Protein AF-X1R262-F1 (afdb_monomer)

Sequence (75 aa):
MDQTFLTAFLQILSGRRDTGAATGVRLGPFVAMREHFRAALEKSIGGELSPKDALDEAAEKMNLLLKDYLELYGK

Foldseek 3Di:
DPVVVVVLVVCVVVVPCPDVSVVVVPPQCVVVLVVLLVVLVVCCVVVVDPNVVSVVSSVVVVVVSVVVSCVVPVD

Organism: NCBI:txid412755

Radius of gyration: 17.38 Å; Cα contacts (8 Å, |Δi|>4): 46; chains: 1; bounding box: 44×25×34 Å

Structure (mmCIF, N/CA/C/O backbone):
data_AF-X1R262-F1
#
_entry.id   AF-X1R262-F1
#
loop_
_atom_site.group_PDB
_atom_site.id
_atom_site.type_symbol
_atom_site.label_atom_id
_atom_site.label_alt_id
_atom_site.label_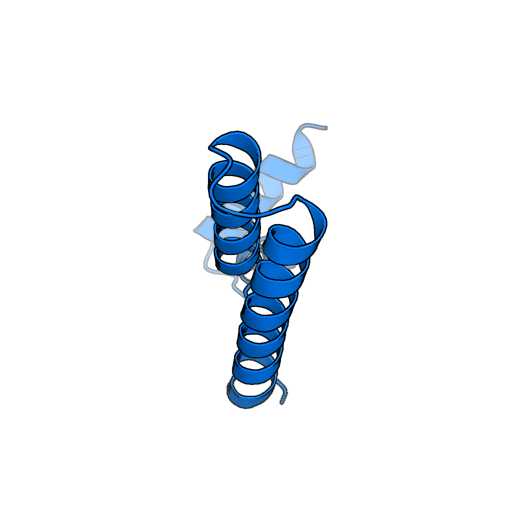comp_id
_atom_site.label_asym_id
_atom_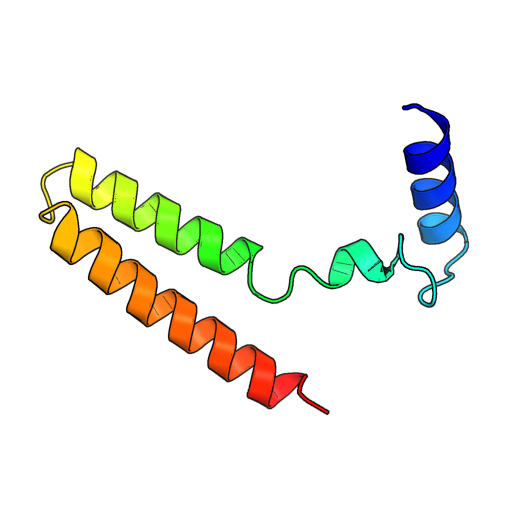site.label_entity_id
_atom_site.label_seq_id
_atom_site.pdbx_PDB_ins_code
_atom_site.Cartn_x
_atom_site.Cartn_y
_atom_site.Cartn_z
_atom_site.occupancy
_atom_site.B_iso_or_equiv
_atom_site.auth_seq_id
_atom_site.auth_comp_id
_atom_site.auth_asym_id
_atom_site.auth_atom_id
_atom_site.pdbx_PDB_model_num
ATOM 1 N N . MET A 1 1 ? 30.455 10.219 2.962 1.00 47.59 1 MET A N 1
ATOM 2 C CA . MET A 1 1 ? 29.171 9.825 2.338 1.00 47.59 1 MET A CA 1
ATOM 3 C C . MET A 1 1 ? 28.852 10.621 1.058 1.00 47.59 1 MET A C 1
ATOM 5 O O . MET A 1 1 ? 27.707 10.624 0.642 1.00 47.59 1 MET A O 1
ATOM 9 N N . ASP A 1 2 ? 29.828 11.251 0.392 1.00 54.50 2 ASP A N 1
ATOM 10 C CA . ASP A 1 2 ? 29.547 12.206 -0.706 1.00 54.50 2 ASP A CA 1
ATOM 11 C C . ASP A 1 2 ? 29.795 11.620 -2.119 1.00 54.50 2 ASP A C 1
ATOM 13 O O . ASP A 1 2 ? 29.106 11.905 -3.095 1.00 54.50 2 ASP A O 1
ATOM 17 N N . GLN A 1 3 ? 30.735 10.679 -2.228 1.00 57.25 3 GLN A N 1
ATOM 18 C CA . GLN A 1 3 ? 31.217 10.160 -3.514 1.00 57.25 3 GLN A CA 1
ATOM 19 C C . GLN A 1 3 ? 30.228 9.215 -4.227 1.00 57.25 3 GLN A C 1
ATOM 21 O O . GLN A 1 3 ? 30.213 9.117 -5.458 1.00 57.25 3 GLN A O 1
ATOM 26 N N . THR A 1 4 ? 29.370 8.530 -3.466 1.00 57.84 4 THR A N 1
ATOM 27 C CA . THR A 1 4 ? 28.389 7.573 -4.001 1.00 57.84 4 THR A CA 1
ATOM 28 C C . THR A 1 4 ? 27.248 8.280 -4.735 1.00 57.84 4 THR A C 1
ATOM 30 O O . THR A 1 4 ? 26.832 7.824 -5.799 1.00 57.84 4 THR A O 1
ATOM 33 N N . PHE A 1 5 ? 26.784 9.421 -4.214 1.00 57.72 5 PHE A N 1
ATOM 34 C CA . PHE A 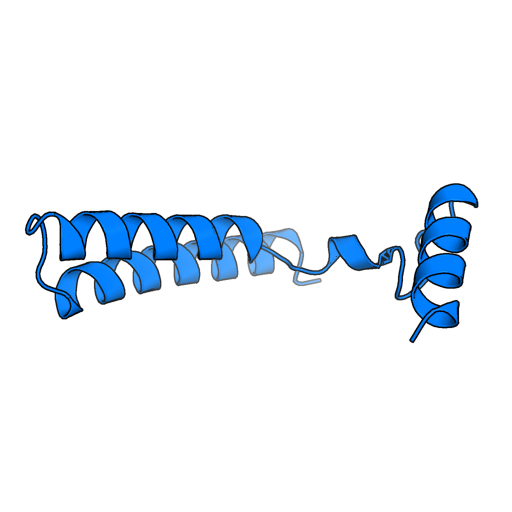1 5 ? 25.708 10.208 -4.823 1.00 57.72 5 PHE A CA 1
ATOM 35 C C . PHE A 1 5 ? 26.147 10.837 -6.152 1.00 57.72 5 PHE A C 1
ATOM 37 O O . PHE A 1 5 ? 25.433 10.742 -7.150 1.00 57.72 5 PHE A O 1
ATOM 44 N N . LEU A 1 6 ? 27.363 11.390 -6.204 1.00 58.25 6 LEU A N 1
ATOM 45 C CA . LEU A 1 6 ? 27.903 11.999 -7.422 1.00 58.25 6 LEU A CA 1
ATOM 46 C C . LEU A 1 6 ? 28.085 10.968 -8.551 1.00 58.25 6 LEU A C 1
ATOM 48 O O . LEU A 1 6 ? 27.756 11.228 -9.708 1.00 58.25 6 LEU A O 1
ATOM 52 N N . THR A 1 7 ? 28.542 9.762 -8.203 1.00 67.81 7 THR A N 1
ATOM 53 C CA . THR A 1 7 ? 28.710 8.656 -9.159 1.00 67.81 7 THR A CA 1
ATOM 54 C C . THR A 1 7 ? 27.366 8.192 -9.718 1.00 67.81 7 THR A C 1
ATOM 56 O O . THR A 1 7 ? 27.240 7.963 -10.920 1.00 67.81 7 THR A O 1
ATOM 59 N N . ALA A 1 8 ? 26.346 8.100 -8.863 1.00 58.28 8 ALA A N 1
ATOM 60 C CA . ALA A 1 8 ? 24.997 7.734 -9.270 1.00 58.28 8 ALA A CA 1
ATOM 61 C C . ALA A 1 8 ? 24.399 8.731 -10.273 1.00 58.28 8 ALA A C 1
ATOM 63 O O . ALA A 1 8 ? 23.854 8.336 -11.303 1.00 58.28 8 ALA A O 1
ATOM 64 N N . PHE A 1 9 ? 24.563 10.024 -10.001 1.00 63.91 9 PHE A N 1
ATOM 65 C CA . PHE A 1 9 ? 24.043 11.099 -10.841 1.00 63.91 9 PHE A CA 1
ATOM 66 C C . PHE A 1 9 ? 24.676 11.103 -12.241 1.00 63.91 9 PHE A C 1
ATOM 68 O O . PHE A 1 9 ? 23.981 11.190 -13.254 1.00 63.91 9 PHE A O 1
ATOM 75 N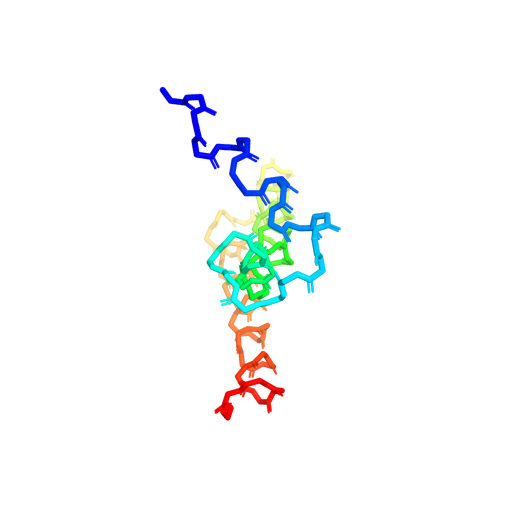 N . LEU A 1 10 ? 25.999 10.930 -12.313 1.00 70.31 10 LEU A N 1
ATOM 76 C CA . LEU A 1 10 ? 26.728 10.859 -13.581 1.00 70.31 10 LEU A CA 1
ATOM 77 C C . LEU A 1 10 ? 26.365 9.611 -14.396 1.00 70.31 10 LEU A C 1
ATOM 79 O O . LEU A 1 10 ? 26.265 9.681 -15.620 1.00 70.31 10 LEU A O 1
ATOM 83 N N . GLN A 1 11 ? 26.110 8.480 -13.735 1.00 62.75 11 GLN A N 1
ATOM 84 C CA . GLN A 1 11 ? 25.649 7.267 -14.411 1.00 62.75 11 GLN A CA 1
ATOM 85 C C . GLN A 1 11 ? 24.275 7.470 -15.065 1.00 62.75 11 GLN A C 1
ATOM 87 O O . GLN A 1 11 ? 24.111 7.110 -16.230 1.00 62.75 11 GLN A O 1
ATOM 92 N N . ILE A 1 12 ? 23.346 8.144 -14.379 1.00 58.91 12 ILE A N 1
ATOM 93 C CA . ILE A 1 12 ? 22.029 8.512 -14.924 1.00 58.91 12 ILE A CA 1
ATOM 94 C C . ILE A 1 12 ? 22.170 9.430 -16.151 1.00 58.91 12 ILE A C 1
ATOM 96 O O . ILE A 1 12 ? 21.574 9.153 -17.192 1.00 58.91 12 ILE A O 1
ATOM 100 N N . LEU A 1 13 ? 22.990 10.485 -16.065 1.00 68.12 13 LEU A N 1
ATOM 101 C CA . LEU A 1 13 ? 23.193 11.436 -17.171 1.00 68.12 13 LEU A CA 1
ATOM 102 C C . LEU A 1 13 ? 23.907 10.818 -18.382 1.00 68.12 13 LEU A C 1
ATOM 104 O O . LEU A 1 13 ? 23.624 11.191 -19.516 1.00 68.12 13 LEU A O 1
ATOM 108 N N . SER A 1 14 ? 24.802 9.852 -18.162 1.00 65.75 14 SER A N 1
ATOM 109 C CA . SER A 1 14 ? 25.522 9.154 -19.238 1.00 65.75 14 SER A CA 1
ATOM 110 C C . SER A 1 14 ? 24.663 8.156 -20.028 1.00 65.75 14 SER A C 1
ATOM 112 O O . SER A 1 14 ? 25.167 7.497 -20.936 1.00 65.75 14 SER A O 1
ATOM 114 N N . GLY A 1 15 ? 23.377 8.009 -19.682 1.00 56.12 15 GLY A N 1
ATOM 115 C CA . GLY A 1 15 ? 22.451 7.090 -20.348 1.00 56.12 15 GLY A CA 1
ATOM 116 C C . GLY A 1 15 ? 22.745 5.608 -20.089 1.00 56.12 15 GLY A C 1
ATOM 117 O O . GLY A 1 15 ? 22.097 4.745 -20.684 1.00 56.12 15 GLY A O 1
ATOM 118 N N . ARG A 1 16 ? 23.692 5.298 -19.194 1.00 55.69 16 ARG A N 1
ATOM 119 C CA . ARG A 1 16 ? 24.0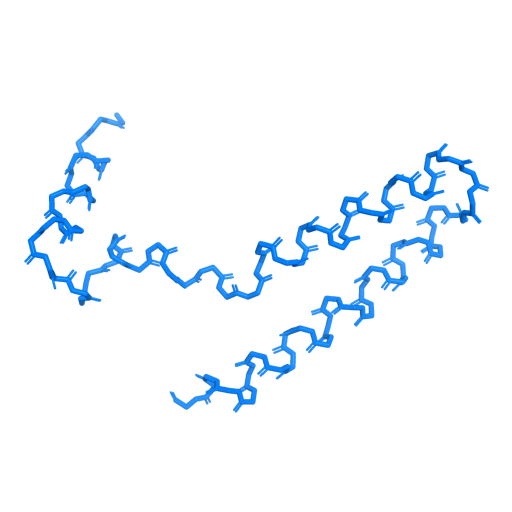12 3.933 -18.770 1.00 55.69 16 ARG A CA 1
ATOM 120 C C . ARG A 1 16 ? 22.913 3.407 -17.857 1.00 55.69 16 ARG A C 1
ATOM 122 O O . ARG A 1 16 ? 22.876 3.704 -16.669 1.00 55.69 16 ARG A O 1
ATOM 129 N N . ARG A 1 17 ? 21.988 2.642 -18.439 1.00 53.25 17 ARG A N 1
ATOM 130 C CA . ARG A 1 17 ? 20.851 2.005 -17.745 1.00 53.25 17 ARG A CA 1
ATOM 131 C C . ARG A 1 17 ? 21.222 0.696 -17.039 1.00 53.25 17 ARG A C 1
ATOM 133 O O . ARG A 1 17 ? 20.380 0.097 -16.382 1.00 53.25 17 ARG A O 1
ATOM 140 N N . ASP A 1 18 ? 22.463 0.252 -17.189 1.00 56.78 18 ASP A N 1
ATOM 141 C CA . ASP A 1 18 ? 22.998 -1.034 -16.740 1.00 56.78 18 ASP A CA 1
ATOM 142 C C . ASP A 1 18 ? 23.709 -0.971 -15.376 1.00 56.78 18 ASP A C 1
ATOM 144 O O . ASP A 1 18 ? 24.248 -1.975 -14.915 1.00 56.78 18 ASP A O 1
ATOM 148 N N . THR A 1 19 ? 23.702 0.178 -14.690 1.00 55.31 19 THR A N 1
ATOM 149 C CA . THR A 1 19 ? 24.348 0.324 -13.377 1.00 55.31 19 THR A CA 1
ATOM 150 C C . THR A 1 19 ? 23.351 0.273 -12.216 1.00 55.31 19 THR A C 1
ATOM 152 O O . THR A 1 19 ? 22.194 0.68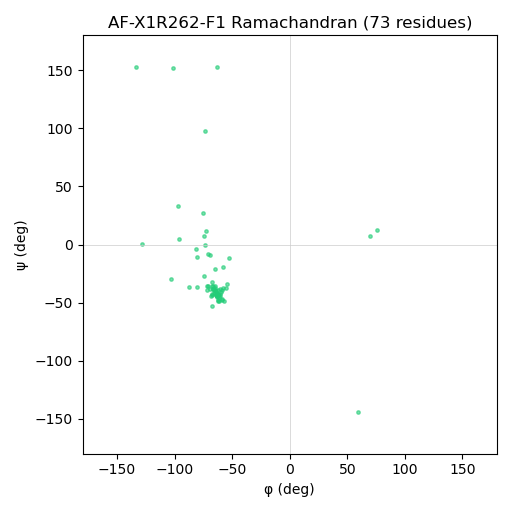4 -12.331 1.00 55.31 19 THR A O 1
ATOM 155 N N . GLY A 1 20 ? 23.810 -0.173 -11.040 1.00 53.06 20 GLY A N 1
ATOM 156 C CA . GLY A 1 20 ? 23.019 -0.193 -9.798 1.00 53.06 20 GLY A CA 1
ATOM 157 C C . GLY A 1 20 ? 22.479 1.181 -9.361 1.00 53.06 20 GLY A C 1
ATOM 158 O O . GLY A 1 20 ? 21.511 1.252 -8.613 1.00 53.06 20 GLY A O 1
ATOM 159 N N . ALA A 1 21 ? 23.049 2.279 -9.861 1.00 49.00 21 ALA A N 1
ATOM 160 C CA . ALA A 1 21 ? 22.545 3.624 -9.602 1.00 49.00 21 ALA A CA 1
ATOM 161 C C . ALA A 1 21 ? 21.463 4.075 -10.594 1.00 49.00 21 ALA A C 1
ATOM 163 O O . ALA A 1 21 ? 20.486 4.699 -10.189 1.00 49.00 21 ALA A O 1
ATOM 164 N N . ALA A 1 22 ? 21.573 3.695 -11.874 1.00 50.47 22 ALA A N 1
ATOM 165 C CA . ALA A 1 22 ? 20.448 3.785 -12.810 1.00 50.47 22 ALA A CA 1
ATOM 166 C C . ALA A 1 22 ? 19.296 2.843 -12.402 1.00 50.47 22 ALA A C 1
ATOM 168 O O . ALA A 1 22 ? 18.132 3.075 -12.719 1.00 50.47 22 ALA A O 1
ATOM 169 N N . THR A 1 23 ? 19.618 1.828 -11.597 1.00 48.56 23 THR A N 1
ATOM 170 C CA . THR A 1 23 ? 18.692 0.916 -10.915 1.00 48.56 23 THR A CA 1
ATOM 171 C C . THR A 1 23 ? 17.949 1.566 -9.730 1.00 48.56 23 THR A C 1
ATOM 173 O O . THR A 1 23 ? 17.200 0.884 -9.035 1.00 48.56 23 THR A O 1
ATOM 176 N N . GLY A 1 24 ? 17.999 2.897 -9.553 1.00 46.31 24 GLY A N 1
ATOM 177 C CA . GLY A 1 24 ? 16.978 3.636 -8.781 1.00 46.31 24 GLY A CA 1
ATOM 178 C C . GLY A 1 24 ? 15.531 3.354 -9.242 1.00 46.31 24 GLY A C 1
ATOM 179 O O . GLY A 1 24 ? 14.575 3.655 -8.537 1.00 46.31 24 GLY A O 1
ATOM 180 N N . VAL A 1 25 ? 15.385 2.701 -10.401 1.00 51.66 25 VAL A N 1
ATOM 181 C CA . VAL A 1 25 ? 14.157 2.174 -11.010 1.00 51.66 25 VAL A CA 1
ATOM 182 C C . VAL A 1 25 ? 13.692 0.809 -10.435 1.00 51.66 25 VAL A C 1
ATOM 184 O O . VAL A 1 25 ? 12.557 0.415 -10.681 1.00 51.66 25 VAL A O 1
ATOM 187 N N . ARG A 1 26 ? 14.477 0.080 -9.619 1.00 58.06 26 ARG A N 1
ATOM 188 C CA . ARG A 1 26 ? 14.070 -1.226 -9.024 1.00 58.06 26 ARG A CA 1
ATOM 189 C C . ARG A 1 26 ? 13.522 -1.145 -7.592 1.00 58.06 26 ARG A C 1
ATOM 191 O O . ARG A 1 26 ? 13.680 -2.082 -6.817 1.00 58.06 26 ARG A O 1
ATOM 198 N N . LEU A 1 27 ? 12.832 -0.071 -7.218 1.00 60.62 27 LEU A N 1
ATOM 199 C CA . LEU A 1 27 ? 12.010 -0.119 -5.997 1.00 60.62 27 LEU A CA 1
ATOM 200 C C . LEU A 1 27 ? 10.753 -0.997 -6.179 1.00 60.62 27 LEU A C 1
ATOM 202 O O . LEU A 1 27 ? 10.045 -1.270 -5.214 1.00 60.62 27 LEU A O 1
ATOM 206 N N . GLY A 1 28 ? 10.467 -1.460 -7.401 1.00 70.94 28 GLY A N 1
ATOM 207 C CA . GLY A 1 28 ? 9.249 -2.209 -7.691 1.00 70.94 28 GLY A CA 1
ATOM 208 C C . GLY A 1 28 ? 8.006 -1.368 -7.369 1.00 70.94 28 GLY A C 1
ATOM 209 O O . GLY A 1 28 ? 8.048 -0.143 -7.511 1.00 70.94 28 GLY A O 1
ATOM 210 N N . PRO A 1 29 ? 6.911 -1.964 -6.872 1.00 84.31 29 PRO A N 1
ATOM 211 C CA . PRO A 1 29 ? 5.708 -1.211 -6.513 1.00 84.31 29 PRO A CA 1
ATOM 212 C C . PRO A 1 29 ? 5.842 -0.411 -5.211 1.00 84.31 29 PRO A C 1
ATOM 214 O O . PRO A 1 29 ? 4.846 0.113 -4.719 1.00 84.31 29 PRO A O 1
ATOM 217 N N . PHE A 1 30 ? 7.029 -0.331 -4.602 1.00 82.56 30 PHE A N 1
ATOM 218 C CA . PHE A 1 30 ? 7.212 0.191 -3.245 1.00 82.56 30 PHE A CA 1
ATOM 219 C C . PHE A 1 30 ? 6.648 1.603 -3.040 1.00 82.56 30 PHE A C 1
ATOM 221 O O . PHE A 1 30 ? 6.065 1.883 -1.996 1.00 82.56 30 PHE A O 1
ATOM 228 N N . VAL A 1 31 ? 6.766 2.487 -4.037 1.00 85.25 31 VAL A N 1
ATOM 229 C CA . VAL A 1 31 ? 6.195 3.844 -3.954 1.00 85.25 31 VAL A CA 1
ATOM 230 C C . VAL A 1 31 ? 4.670 3.794 -3.812 1.00 85.25 31 VAL A C 1
ATOM 232 O O . VAL A 1 31 ? 4.118 4.483 -2.957 1.00 85.25 31 VAL A O 1
ATOM 235 N N . ALA A 1 32 ? 3.999 2.940 -4.589 1.00 87.06 32 ALA A N 1
ATOM 236 C CA . ALA A 1 32 ? 2.555 2.735 -4.495 1.00 87.06 32 ALA A CA 1
ATOM 237 C C . ALA A 1 32 ? 2.159 2.018 -3.191 1.00 87.06 32 ALA A C 1
ATOM 239 O O . ALA A 1 32 ? 1.178 2.387 -2.550 1.00 87.06 32 ALA A O 1
ATOM 240 N N . MET A 1 33 ? 2.958 1.050 -2.730 1.00 90.12 33 MET A N 1
ATOM 241 C CA . MET A 1 33 ? 2.727 0.376 -1.446 1.00 90.12 33 MET A CA 1
ATOM 242 C C . MET A 1 33 ? 2.809 1.337 -0.255 1.00 90.12 33 MET A C 1
ATOM 244 O O . MET A 1 33 ? 1.944 1.313 0.620 1.00 90.12 33 MET A O 1
ATOM 248 N N . ARG A 1 34 ? 3.810 2.227 -0.237 1.00 89.88 34 ARG A N 1
ATOM 249 C CA . ARG A 1 34 ? 3.947 3.260 0.800 1.00 89.88 34 ARG A CA 1
ATOM 250 C C . ARG A 1 34 ? 2.710 4.154 0.859 1.00 89.88 34 ARG A C 1
ATOM 252 O O . ARG A 1 34 ? 2.310 4.557 1.948 1.00 89.88 34 ARG A O 1
ATOM 259 N N . GLU A 1 35 ? 2.118 4.460 -0.289 1.00 92.12 35 GLU A N 1
ATOM 260 C CA . GLU A 1 35 ? 0.911 5.277 -0.349 1.00 92.12 35 GLU A CA 1
ATOM 261 C C . GLU A 1 35 ? -0.301 4.562 0.262 1.00 92.12 35 GLU A C 1
ATOM 263 O O . GLU A 1 35 ? -1.022 5.156 1.062 1.00 92.12 35 GLU A O 1
ATOM 268 N N . HIS A 1 36 ? -0.482 3.266 -0.010 1.00 93.56 36 HIS A N 1
ATOM 269 C CA . HIS A 1 36 ? -1.526 2.475 0.651 1.00 93.56 36 HIS A CA 1
ATOM 270 C C . HIS A 1 36 ? -1.324 2.377 2.163 1.00 93.56 36 HIS A C 1
ATOM 272 O O . HIS A 1 36 ? -2.289 2.489 2.917 1.00 93.56 36 HIS A O 1
ATOM 278 N N . PHE A 1 37 ? -0.078 2.229 2.614 1.00 92.06 37 PHE A N 1
ATOM 279 C CA . PHE A 1 37 ? 0.244 2.244 4.037 1.00 92.06 37 PHE A CA 1
ATOM 280 C C . PHE A 1 37 ? -0.081 3.596 4.687 1.00 92.06 37 PHE A C 1
ATOM 282 O O . PHE A 1 37 ? -0.696 3.638 5.750 1.00 92.06 37 PHE A O 1
ATOM 289 N N . ARG A 1 38 ? 0.269 4.712 4.033 1.00 95.00 38 ARG A N 1
ATOM 290 C CA . ARG A 1 38 ? -0.078 6.061 4.505 1.00 95.00 38 ARG A CA 1
ATOM 291 C C . ARG A 1 38 ? -1.590 6.243 4.625 1.00 95.00 38 ARG A C 1
ATOM 293 O O . ARG A 1 38 ? -2.053 6.677 5.673 1.00 95.00 38 ARG A O 1
ATOM 300 N N . ALA A 1 39 ? -2.345 5.861 3.598 1.00 94.94 39 ALA A N 1
ATOM 301 C CA . ALA A 1 39 ? -3.802 5.964 3.605 1.00 94.94 39 ALA A CA 1
ATOM 302 C C . ALA A 1 39 ? -4.437 5.134 4.736 1.00 94.94 39 ALA A C 1
ATOM 304 O O . ALA A 1 39 ? -5.389 5.576 5.374 1.00 94.94 39 ALA A O 1
ATOM 305 N N . ALA A 1 40 ? -3.897 3.950 5.032 1.00 95.62 40 ALA A N 1
ATOM 306 C CA . ALA A 1 40 ? -4.349 3.151 6.168 1.00 95.62 40 ALA A CA 1
ATOM 307 C C . ALA A 1 40 ? -4.068 3.822 7.518 1.00 95.62 40 ALA A C 1
ATOM 309 O O . ALA A 1 40 ? -4.929 3.813 8.397 1.00 95.62 40 ALA A O 1
ATOM 310 N N . LEU A 1 41 ? -2.901 4.454 7.681 1.00 93.69 41 LEU A N 1
ATOM 311 C CA . LEU A 1 41 ? -2.622 5.247 8.878 1.00 93.69 41 LEU A CA 1
ATOM 312 C C . LEU A 1 41 ? -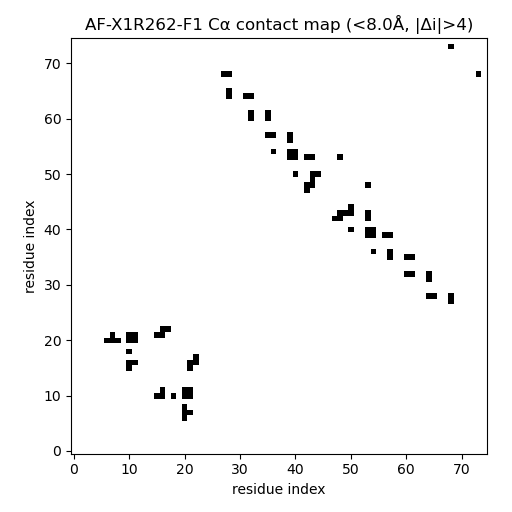3.591 6.425 9.011 1.00 93.69 41 LEU A C 1
ATOM 314 O O . LEU A 1 41 ? -4.104 6.653 10.101 1.00 93.69 41 LEU A O 1
ATOM 318 N N . GLU A 1 42 ? -3.880 7.134 7.918 1.00 96.62 42 GLU A N 1
ATOM 319 C CA . GLU A 1 42 ? -4.844 8.240 7.906 1.00 96.62 42 GLU A CA 1
ATOM 320 C C . GLU A 1 42 ? -6.242 7.766 8.345 1.00 96.62 42 GLU A C 1
ATOM 322 O O . GLU A 1 42 ? -6.824 8.359 9.252 1.00 96.62 42 GLU A O 1
ATOM 327 N N . LYS A 1 43 ? -6.729 6.636 7.810 1.00 93.69 43 LYS A N 1
ATOM 328 C CA . LYS A 1 43 ? -8.008 6.019 8.215 1.00 93.69 43 LYS A CA 1
ATOM 329 C C . LYS A 1 43 ? -8.031 5.588 9.680 1.00 93.69 43 LYS A C 1
ATOM 331 O O . LYS A 1 43 ? -9.030 5.782 10.370 1.00 93.69 43 LYS A O 1
ATOM 336 N N . SER A 1 44 ? -6.941 4.991 10.162 1.00 95.94 44 SER A N 1
ATOM 337 C CA . SER A 1 44 ? -6.854 4.528 11.547 1.00 95.94 44 SER A CA 1
ATOM 338 C C . SER A 1 44 ? -6.812 5.693 12.535 1.00 95.94 44 SER A C 1
ATOM 340 O O . SER A 1 44 ? -7.529 5.677 13.533 1.00 95.94 44 SER A O 1
ATOM 342 N N . ILE A 1 45 ? -6.009 6.721 12.248 1.00 95.12 45 ILE A N 1
ATOM 343 C CA . ILE A 1 45 ? -5.896 7.925 13.082 1.00 95.12 45 ILE A CA 1
ATOM 344 C C . ILE A 1 45 ? -7.199 8.733 13.040 1.00 95.12 45 ILE A C 1
ATOM 346 O O . ILE A 1 45 ? -7.608 9.281 14.062 1.00 95.12 45 ILE A O 1
ATOM 350 N N . GLY A 1 46 ? -7.873 8.772 11.887 1.00 94.81 46 GLY A N 1
ATOM 351 C CA . GLY A 1 46 ? -9.188 9.393 11.719 1.00 94.81 46 GLY A CA 1
ATOM 352 C C . GLY A 1 46 ? -10.331 8.651 12.420 1.00 94.81 46 GLY A C 1
ATOM 353 O O . GLY A 1 46 ? -11.432 9.187 12.509 1.00 94.81 46 GLY A O 1
ATOM 354 N N . GLY A 1 47 ? -10.084 7.443 12.939 1.00 93.31 47 GLY A N 1
ATOM 355 C CA . GLY A 1 47 ? -11.090 6.621 13.614 1.00 93.31 47 GLY A CA 1
ATOM 356 C C . GLY A 1 47 ? -12.078 5.929 12.669 1.00 93.31 47 GLY A C 1
ATOM 357 O O . GLY A 1 47 ? -13.080 5.396 13.138 1.00 93.31 47 GLY A O 1
ATOM 358 N N . GLU A 1 48 ? -11.811 5.918 11.359 1.00 94.75 48 GLU A N 1
ATOM 359 C CA . GLU A 1 48 ? -12.645 5.233 10.360 1.00 94.75 48 GLU A CA 1
ATOM 360 C C . GLU A 1 48 ? -12.513 3.709 10.455 1.00 94.75 48 GLU A C 1
ATOM 362 O O . GLU A 1 48 ? -13.481 2.981 10.244 1.00 94.75 48 GLU A O 1
ATOM 367 N N . LEU A 1 49 ? -11.311 3.226 10.780 1.00 92.44 49 LEU A N 1
ATOM 368 C CA . LEU A 1 49 ? -10.999 1.809 10.952 1.00 92.44 49 LEU A CA 1
ATOM 369 C C . LEU A 1 49 ? -10.192 1.587 12.229 1.00 92.44 49 LEU A C 1
ATOM 371 O O . LEU A 1 49 ? -9.423 2.451 12.661 1.00 92.44 49 LEU A O 1
ATOM 375 N N . SER A 1 50 ? -10.311 0.390 12.810 1.00 95.81 50 SER A N 1
ATOM 376 C CA . SER A 1 50 ? -9.376 -0.018 13.855 1.00 95.81 50 SER A CA 1
ATOM 377 C C . SER A 1 50 ? -7.952 -0.102 13.275 1.00 95.81 50 SER A C 1
ATOM 379 O O . SER A 1 50 ? -7.791 -0.373 12.081 1.00 95.81 50 SER A O 1
ATOM 381 N N . PRO A 1 51 ? -6.893 0.089 14.086 1.00 94.56 51 PRO A N 1
ATOM 382 C CA . PRO A 1 51 ? -5.516 -0.032 13.601 1.00 94.56 51 PRO A CA 1
ATOM 383 C C . PRO A 1 51 ? -5.229 -1.370 12.921 1.00 94.56 51 PRO A C 1
ATOM 385 O O . PRO A 1 51 ? -4.471 -1.427 11.957 1.00 94.56 51 PRO A O 1
ATOM 388 N N . LYS A 1 52 ? -5.859 -2.444 13.406 1.00 94.62 52 LYS A N 1
ATOM 389 C CA . LYS A 1 52 ? -5.732 -3.771 12.815 1.00 94.62 52 LYS A CA 1
ATOM 390 C C . LYS A 1 52 ? -6.380 -3.822 11.432 1.00 94.62 52 LYS A C 1
ATOM 392 O O . LYS A 1 52 ? -5.700 -4.174 10.477 1.00 94.62 52 LYS A O 1
ATOM 397 N N . ASP A 1 53 ? -7.641 -3.411 11.322 1.00 96.50 53 ASP A N 1
ATOM 398 C CA . ASP A 1 53 ? -8.384 -3.496 10.058 1.00 96.50 53 ASP A CA 1
ATOM 399 C C . ASP A 1 53 ? -7.772 -2.593 8.978 1.00 96.50 53 ASP A C 1
ATOM 401 O O . ASP A 1 53 ? -7.698 -2.971 7.812 1.00 96.50 53 ASP A O 1
ATOM 405 N N . ALA A 1 54 ? -7.261 -1.419 9.365 1.00 95.69 54 ALA A N 1
ATOM 406 C CA . ALA A 1 54 ? -6.572 -0.520 8.446 1.00 95.69 54 ALA A CA 1
ATOM 407 C C . ALA A 1 54 ? -5.280 -1.136 7.879 1.00 95.69 54 ALA A C 1
ATOM 409 O O . ALA A 1 54 ? -5.013 -1.035 6.679 1.00 95.69 54 ALA A O 1
ATOM 410 N N . LEU A 1 55 ? -4.474 -1.783 8.728 1.00 94.06 55 LEU A N 1
ATOM 411 C CA . LEU A 1 55 ? -3.246 -2.453 8.296 1.00 94.06 55 LEU A CA 1
ATOM 412 C C . LEU A 1 55 ? -3.532 -3.718 7.482 1.00 94.06 55 LEU A C 1
ATOM 414 O O . LEU A 1 55 ? -2.811 -3.974 6.517 1.00 94.06 55 LEU A O 1
ATOM 418 N N . ASP A 1 56 ? -4.583 -4.464 7.827 1.00 97.06 56 ASP A N 1
ATOM 419 C CA . ASP A 1 56 ? -5.031 -5.633 7.068 1.00 97.06 56 ASP A CA 1
ATOM 420 C C . ASP A 1 56 ? -5.475 -5.202 5.647 1.00 97.06 56 ASP A C 1
ATOM 422 O O . ASP A 1 56 ? -5.001 -5.767 4.659 1.00 97.06 56 ASP A O 1
ATOM 426 N N . GLU A 1 57 ? -6.251 -4.114 5.513 1.00 94.94 57 GLU A N 1
ATOM 427 C CA . GLU A 1 57 ? -6.635 -3.540 4.206 1.00 94.94 57 GLU A CA 1
ATOM 428 C C . GLU A 1 57 ? -5.407 -3.100 3.385 1.00 94.94 57 GLU A C 1
ATOM 430 O O . GLU A 1 57 ? -5.323 -3.333 2.173 1.00 94.94 57 GLU A O 1
ATOM 435 N N . ALA A 1 58 ? -4.427 -2.455 4.028 1.00 94.88 58 ALA A N 1
ATOM 436 C CA . ALA A 1 58 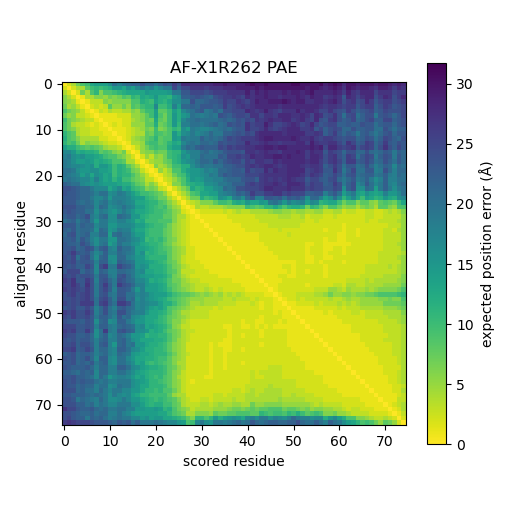? -3.194 -2.057 3.357 1.00 94.88 58 ALA A CA 1
ATOM 437 C C . ALA A 1 58 ? -2.404 -3.277 2.869 1.00 94.88 58 ALA A C 1
ATOM 439 O O . ALA A 1 58 ? -1.898 -3.267 1.746 1.00 94.88 58 ALA A O 1
ATOM 440 N N . ALA A 1 59 ? -2.299 -4.324 3.692 1.00 95.12 59 ALA A N 1
ATOM 441 C CA . ALA A 1 59 ? -1.589 -5.550 3.354 1.00 95.12 59 ALA A CA 1
ATOM 442 C C . ALA A 1 59 ? -2.202 -6.239 2.129 1.00 95.12 59 ALA A C 1
ATOM 444 O O . ALA A 1 59 ? -1.466 -6.613 1.215 1.00 95.12 59 ALA A O 1
ATOM 445 N N . GLU A 1 60 ? -3.532 -6.339 2.054 1.00 97.06 60 GLU A N 1
ATOM 446 C CA . GLU A 1 60 ? -4.224 -6.882 0.879 1.00 97.06 60 GLU A CA 1
ATOM 447 C C . GLU A 1 60 ? -3.870 -6.111 -0.400 1.00 97.06 60 GLU A C 1
ATOM 449 O O . GLU A 1 60 ? -3.458 -6.707 -1.398 1.00 97.06 60 GLU A O 1
ATOM 454 N N . LYS A 1 61 ? -3.937 -4.775 -0.358 1.00 94.38 61 LYS A N 1
ATOM 455 C CA . LYS A 1 61 ? -3.611 -3.915 -1.508 1.00 94.38 61 LYS A CA 1
ATOM 456 C C . LYS A 1 61 ? -2.146 -4.016 -1.925 1.00 94.38 61 LYS A C 1
ATOM 458 O O . LYS A 1 61 ? -1.843 -4.086 -3.114 1.00 94.38 61 LYS A O 1
ATOM 463 N N . MET A 1 62 ? -1.227 -4.051 -0.962 1.00 93.69 62 MET A N 1
ATOM 464 C CA . MET A 1 62 ? 0.205 -4.196 -1.235 1.00 93.69 62 MET A CA 1
ATOM 465 C C . MET A 1 62 ? 0.540 -5.570 -1.832 1.00 93.69 62 MET A C 1
ATOM 467 O O . MET A 1 62 ? 1.352 -5.651 -2.754 1.00 93.69 62 MET A O 1
ATOM 471 N N . ASN A 1 63 ? -0.119 -6.637 -1.370 1.00 93.19 63 ASN A N 1
ATOM 472 C CA . ASN A 1 63 ? 0.048 -7.983 -1.921 1.00 93.19 63 ASN A CA 1
ATOM 473 C C . ASN A 1 63 ? -0.435 -8.083 -3.374 1.00 93.19 63 ASN A C 1
ATOM 475 O O . AS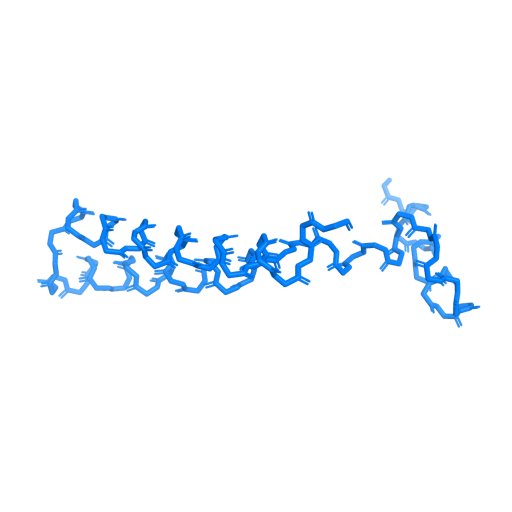N A 1 63 ? 0.214 -8.746 -4.183 1.00 93.19 63 ASN A O 1
ATOM 479 N N . LEU A 1 64 ? -1.526 -7.395 -3.726 1.00 94.50 64 LEU A N 1
ATOM 480 C CA . LEU A 1 64 ? -1.979 -7.294 -5.117 1.00 94.50 64 LEU A CA 1
ATOM 481 C C . LEU A 1 64 ? -0.932 -6.596 -5.994 1.00 94.50 64 LEU A C 1
ATOM 483 O O . LEU A 1 64 ? -0.529 -7.151 -7.010 1.00 94.50 64 LEU A O 1
ATOM 487 N N . LEU A 1 65 ? -0.397 -5.452 -5.553 1.00 90.50 65 LEU A N 1
ATOM 488 C CA . LEU A 1 65 ? 0.657 -4.741 -6.288 1.00 90.50 65 LEU A CA 1
ATOM 489 C C . LEU A 1 65 ? 1.918 -5.590 -6.502 1.00 90.50 65 LEU A C 1
ATOM 491 O O . LEU A 1 65 ? 2.553 -5.516 -7.555 1.00 90.50 65 LEU A O 1
ATOM 495 N N . LEU A 1 66 ? 2.303 -6.381 -5.498 1.00 88.44 66 LEU A N 1
ATOM 496 C CA . LEU A 1 66 ? 3.420 -7.318 -5.610 1.00 88.44 66 LEU A CA 1
ATOM 497 C C . LEU A 1 66 ? 3.138 -8.405 -6.647 1.00 88.44 66 LEU A C 1
ATOM 499 O O . LEU A 1 66 ? 4.016 -8.714 -7.453 1.00 88.44 66 LEU A O 1
ATOM 503 N N . LYS A 1 67 ? 1.924 -8.961 -6.646 1.00 91.19 67 LYS A N 1
ATOM 504 C CA . LYS A 1 67 ? 1.505 -9.970 -7.618 1.00 91.19 67 LYS A CA 1
ATOM 505 C C . LYS A 1 67 ? 1.523 -9.414 -9.043 1.00 91.19 67 LYS A C 1
ATOM 507 O O . LYS A 1 67 ? 2.152 -10.019 -9.906 1.00 91.19 67 LYS A O 1
ATOM 512 N N . ASP A 1 68 ? 0.934 -8.242 -9.264 1.00 86.88 68 ASP A N 1
ATOM 513 C CA . ASP A 1 68 ? 0.892 -7.592 -10.580 1.00 86.88 68 ASP A CA 1
ATOM 514 C C . ASP A 1 68 ? 2.304 -7.308 -11.108 1.00 86.88 68 ASP A C 1
ATOM 516 O O . ASP A 1 68 ? 2.619 -7.528 -12.277 1.00 86.88 68 ASP A O 1
ATOM 520 N N . TYR A 1 69 ? 3.205 -6.864 -10.231 1.00 84.44 69 TYR A N 1
ATOM 521 C CA . TYR A 1 69 ? 4.595 -6.623 -10.600 1.00 84.44 69 TYR A CA 1
ATOM 522 C C . TYR A 1 69 ? 5.349 -7.903 -10.959 1.00 84.44 69 TYR A C 1
ATOM 524 O O . TYR A 1 69 ? 6.135 -7.897 -11.907 1.00 84.44 69 TYR A O 1
ATOM 532 N N . LEU A 1 70 ? 5.098 -9.002 -10.243 1.00 83.38 70 LEU A N 1
ATOM 533 C CA . LEU A 1 70 ? 5.646 -10.313 -10.590 1.00 83.38 70 LEU A CA 1
ATOM 534 C C . LEU A 1 70 ? 5.102 -10.818 -11.933 1.00 83.38 70 LEU A C 1
ATOM 536 O O . LEU A 1 70 ? 5.870 -11.367 -12.717 1.00 83.38 70 LEU A O 1
ATOM 540 N N . GLU A 1 71 ? 3.822 -10.603 -12.241 1.00 84.31 71 GLU A N 1
ATOM 541 C CA . GLU A 1 71 ? 3.245 -10.980 -13.540 1.00 84.31 71 GLU A CA 1
ATOM 542 C C . GLU A 1 71 ? 3.849 -10.174 -14.703 1.00 84.31 71 GLU A C 1
ATOM 544 O O . GLU A 1 71 ? 4.124 -10.731 -15.767 1.00 84.31 71 GLU A O 1
ATOM 549 N N . LEU A 1 72 ? 4.101 -8.878 -14.500 1.00 78.50 72 LEU A N 1
ATOM 550 C CA . LEU A 1 72 ? 4.617 -7.979 -15.537 1.00 78.50 72 LEU A CA 1
ATOM 551 C C . LEU A 1 72 ? 6.133 -8.090 -15.754 1.00 78.50 72 LEU A C 1
ATOM 553 O O . LEU A 1 72 ? 6.601 -7.957 -16.886 1.00 78.50 72 LEU A O 1
ATOM 557 N N . TYR A 1 73 ? 6.902 -8.305 -14.684 1.00 76.81 73 TYR A N 1
ATOM 558 C CA . TYR A 1 73 ? 8.366 -8.189 -14.699 1.00 76.81 73 TYR A CA 1
ATOM 559 C C . TYR A 1 73 ? 9.104 -9.409 -14.134 1.00 76.81 73 TYR A C 1
ATOM 561 O O . TYR A 1 73 ? 10.330 -9.402 -14.096 1.00 76.81 73 TYR A O 1
ATOM 569 N N . GLY A 1 74 ? 8.405 -10.460 -13.696 1.00 67.00 74 GLY A N 1
ATOM 570 C CA . GLY A 1 74 ? 8.994 -11.662 -13.091 1.00 67.00 74 GLY A CA 1
ATOM 571 C C . GLY A 1 74 ? 9.681 -12.632 -14.063 1.00 67.00 74 GLY A C 1
ATOM 572 O O . GLY A 1 74 ? 9.718 -13.827 -13.774 1.00 67.00 74 GLY A O 1
ATOM 573 N N . LYS A 1 75 ? 10.196 -12.148 -15.203 1.00 56.38 75 LYS A N 1
ATOM 574 C CA . LYS A 1 75 ? 11.008 -12.923 -16.158 1.00 56.38 75 LYS A CA 1
ATOM 575 C C . LYS A 1 75 ? 12.468 -12.495 -16.134 1.00 56.38 75 LYS A C 1
ATOM 577 O O . LYS A 1 75 ? 12.723 -11.276 -16.235 1.00 56.38 75 LYS A O 1
#

pLDDT: mean 78.15, std 17.46, range [46.31, 97.06]

Secondary structure (DSSP, 8-state):
--HHHHHHHHHHHTT-TTSTTGGGGTTTTHHHHHHHHHHHHHHHHTTSS-HHHHHHHHHHHHHHHHHHHHHHH--

Solvent-accessible surface area (backbone atoms only — not comparable to full-atom values): 4238 Å² total; per-residue (Å²): 136,65,69,65,59,56,52,32,53,51,35,49,74,68,69,46,71,86,40,82,52,39,39,72,72,70,63,68,57,46,72,61,36,52,50,41,48,50,53,23,51,53,35,26,75,70,65,77,33,54,66,64,57,20,49,52,54,24,50,56,55,38,51,49,47,52,50,55,48,43,75,76,60,68,118

Nearest PDB structures (foldseek):
  3zk2-assembly2_R  TM=6.820E-01  e=8.212E+00  Fusobacterium nucleatum
  3zk2-assembly1_E  TM=6.848E-01  e=8.749E+00  Fusobacterium nucleatum

Mean predicted aligned error: 11.68 Å